Protein AF-A0AA87ZI74-F1 (afdb_monomer_lite)

Organism: Ficus carica (NCBI:txid3494)

Foldseek 3Di:
DPPVVVVVVVVVVVVVVLVVVLVVLLVQLLVQVVVLVCCVPVVDLDRDLSNLVSLLCNLPRHDQVSVVVVVDDNVSSVVSNVSSVVVVVPPPPDPDPDDDDDDDDDDDDDDDDDDDDD

Sequence (118 aa):
MEKSDINNLTSRLETSGGLVECWTALLELKSCSDEIVLFFLNGQTDIGGDCCRAIVFITRSCWPAMLTSLGFTAEEGDVLRGYCDAIETHTPPPPLSPSPTPFAAVADDLAKLPSLLD

InterPro domains:
  IPR008502 Prolamin-like domain [PF05617] (21-85)
  IPR044711 Egg cell-secreted protein 1.1-1.5 [PTHR35293] (7-101)

Structure (mmCIF, N/CA/C/O backbone):
data_AF-A0AA87ZI74-F1
#
_entry.id   AF-A0AA87ZI74-F1
#
loop_
_atom_site.group_PDB
_atom_site.id
_atom_site.type_symbol
_atom_site.label_atom_id
_atom_site.label_alt_id
_atom_site.label_comp_id
_atom_site.label_asym_id
_atom_site.label_entity_id
_atom_site.label_seq_id
_atom_site.pdbx_PDB_ins_code
_atom_site.Cartn_x
_atom_site.Cartn_y
_atom_site.Cartn_z
_atom_site.occupancy
_atom_site.B_iso_or_equiv
_atom_site.auth_seq_id
_atom_site.auth_comp_id
_atom_site.auth_asym_id
_atom_site.auth_atom_id
_atom_site.pdbx_PDB_model_num
ATOM 1 N N . MET A 1 1 ? 40.549 -10.377 -13.142 1.00 51.72 1 MET A N 1
ATOM 2 C CA . MET A 1 1 ? 39.721 -10.352 -11.918 1.00 51.72 1 MET A CA 1
ATOM 3 C C . MET A 1 1 ? 38.739 -9.220 -12.141 1.00 51.72 1 MET A C 1
ATOM 5 O O . MET A 1 1 ? 39.076 -8.099 -11.826 1.00 51.72 1 MET A O 1
ATOM 9 N N . GLU A 1 2 ? 37.653 -9.460 -12.875 1.00 62.34 2 GLU A N 1
ATOM 10 C CA . GLU A 1 2 ? 36.829 -8.347 -13.404 1.00 62.34 2 GLU A CA 1
ATOM 11 C C . GLU A 1 2 ? 35.364 -8.743 -13.620 1.00 62.34 2 GLU A C 1
ATOM 13 O O . GLU A 1 2 ? 34.464 -7.928 -13.460 1.00 62.34 2 GLU A O 1
ATOM 18 N N . LYS A 1 3 ? 35.088 -10.018 -13.931 1.00 63.50 3 LYS A N 1
ATOM 19 C CA . LYS A 1 3 ? 33.720 -10.482 -14.206 1.00 63.50 3 LYS A CA 1
ATOM 20 C C . LYS A 1 3 ? 32.880 -10.706 -12.938 1.00 63.50 3 LYS A C 1
ATOM 22 O O . LYS A 1 3 ? 31.663 -10.588 -12.991 1.00 63.50 3 LYS A O 1
ATOM 27 N N . SER A 1 4 ? 33.515 -11.019 -11.807 1.00 76.38 4 SER A N 1
ATOM 28 C CA . SER A 1 4 ? 32.848 -11.234 -10.512 1.00 76.38 4 SER A CA 1
ATOM 29 C C . SER A 1 4 ? 32.268 -9.949 -9.925 1.00 76.38 4 SER A C 1
AT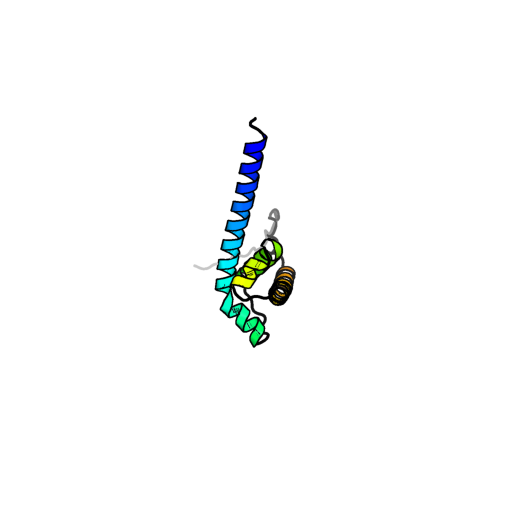OM 31 O O . SER A 1 4 ? 31.160 -9.962 -9.394 1.00 76.38 4 SER A O 1
ATOM 33 N N . ASP A 1 5 ? 32.994 -8.842 -10.050 1.00 80.06 5 ASP A N 1
ATOM 34 C CA . ASP A 1 5 ? 32.645 -7.569 -9.419 1.00 80.06 5 ASP A CA 1
ATOM 35 C C . ASP A 1 5 ? 31.494 -6.870 -10.145 1.00 80.06 5 ASP A C 1
ATOM 37 O O . ASP A 1 5 ? 30.592 -6.331 -9.504 1.00 80.06 5 ASP A O 1
ATOM 41 N N . ILE A 1 6 ? 31.458 -6.973 -11.479 1.00 84.56 6 ILE A N 1
ATOM 42 C CA . ILE A 1 6 ? 30.337 -6.476 -12.288 1.00 84.56 6 ILE A CA 1
ATOM 43 C C . ILE A 1 6 ? 29.049 -7.229 -11.936 1.00 84.56 6 ILE A C 1
ATOM 45 O O . ILE A 1 6 ? 28.029 -6.597 -11.679 1.00 84.56 6 ILE A O 1
ATOM 49 N N . ASN A 1 7 ? 29.102 -8.561 -11.831 1.00 83.00 7 ASN A N 1
ATOM 50 C CA . ASN A 1 7 ? 27.931 -9.361 -11.461 1.00 83.00 7 ASN A CA 1
ATOM 51 C C . ASN A 1 7 ? 27.397 -8.993 -10.063 1.00 83.00 7 ASN A C 1
ATOM 53 O O . ASN A 1 7 ? 26.184 -8.941 -9.857 1.00 83.00 7 ASN A O 1
ATOM 57 N N . ASN A 1 8 ? 28.288 -8.708 -9.104 1.00 84.44 8 ASN A N 1
ATOM 58 C CA . ASN A 1 8 ? 27.894 -8.279 -7.762 1.00 84.44 8 ASN A CA 1
ATOM 59 C C . ASN A 1 8 ? 27.234 -6.892 -7.774 1.00 84.44 8 ASN A C 1
ATOM 61 O O . ASN A 1 8 ? 26.211 -6.689 -7.122 1.00 84.44 8 ASN A O 1
ATOM 65 N N . LEU A 1 9 ? 27.784 -5.953 -8.548 1.00 83.19 9 LEU A N 1
ATOM 66 C CA . LEU A 1 9 ? 27.225 -4.612 -8.677 1.00 83.19 9 LEU A CA 1
ATOM 67 C C . LEU A 1 9 ? 25.838 -4.641 -9.332 1.00 83.19 9 LEU A C 1
ATOM 69 O O . LEU A 1 9 ? 24.918 -4.018 -8.809 1.00 83.19 9 LEU A O 1
ATOM 73 N N . THR A 1 10 ? 25.661 -5.410 -10.410 1.00 80.94 10 THR A N 1
ATOM 74 C CA . THR A 1 10 ? 24.359 -5.596 -11.071 1.00 80.94 10 THR A CA 1
ATOM 75 C C . THR A 1 10 ? 23.329 -6.209 -10.126 1.00 80.94 10 THR A C 1
ATOM 77 O O . THR A 1 10 ? 22.232 -5.677 -10.008 1.00 80.94 10 THR A O 1
ATOM 80 N N . SER A 1 11 ? 23.689 -7.250 -9.371 1.00 77.62 11 SER A N 1
ATOM 81 C CA . SER A 1 11 ? 22.781 -7.863 -8.389 1.00 77.62 11 SER A CA 1
ATOM 82 C C . SER A 1 11 ? 22.345 -6.875 -7.295 1.00 77.62 11 SER A C 1
ATOM 84 O O . SER A 1 11 ? 21.179 -6.853 -6.893 1.00 77.62 11 SER A O 1
ATOM 86 N N . ARG A 1 12 ? 23.253 -6.000 -6.845 1.00 74.56 12 ARG A N 1
ATOM 87 C CA . ARG A 1 12 ? 22.930 -4.935 -5.884 1.00 74.56 12 ARG A CA 1
ATOM 88 C C . ARG A 1 12 ? 22.061 -3.836 -6.493 1.00 74.56 12 ARG A C 1
ATOM 90 O O . ARG A 1 12 ? 21.192 -3.327 -5.795 1.00 74.56 12 ARG A O 1
ATOM 97 N N . LEU A 1 13 ? 22.282 -3.486 -7.760 1.00 74.00 13 LEU A N 1
ATOM 98 C CA . LEU A 1 13 ? 21.461 -2.528 -8.503 1.00 74.00 13 LEU A CA 1
ATOM 99 C C . LEU A 1 13 ? 20.031 -3.049 -8.688 1.00 74.00 13 LEU A C 1
ATOM 101 O O . LEU A 1 13 ? 19.096 -2.322 -8.377 1.00 74.00 13 LEU A O 1
ATOM 105 N N . GLU A 1 14 ? 19.853 -4.309 -9.091 1.00 73.50 14 GLU A N 1
ATOM 106 C CA . GLU A 1 14 ? 18.524 -4.933 -9.208 1.00 73.50 14 GLU A CA 1
ATOM 107 C C . GLU A 1 14 ? 17.816 -5.032 -7.854 1.00 73.50 14 GLU A C 1
ATOM 109 O O . GLU A 1 14 ? 16.634 -4.718 -7.747 1.00 73.50 14 GLU A O 1
ATOM 114 N N . THR A 1 15 ? 18.559 -5.359 -6.791 1.00 73.88 15 THR A N 1
ATOM 115 C CA . THR A 1 15 ? 18.027 -5.315 -5.420 1.00 73.88 15 THR A CA 1
ATOM 116 C C . THR A 1 15 ? 17.624 -3.892 -5.019 1.00 73.88 15 THR A C 1
ATOM 118 O O . THR A 1 15 ? 16.613 -3.702 -4.349 1.00 73.88 15 THR A O 1
ATOM 121 N N . SER A 1 16 ? 18.403 -2.879 -5.416 1.00 72.56 16 SER A N 1
ATOM 122 C CA . SER A 1 16 ? 18.103 -1.477 -5.105 1.00 72.56 16 SER A CA 1
ATOM 123 C C . SER A 1 16 ? 16.925 -0.924 -5.903 1.00 72.56 16 SER A C 1
ATOM 125 O O . SER A 1 16 ? 16.171 -0.135 -5.345 1.00 72.56 16 SER A O 1
ATOM 127 N N . GLY A 1 17 ? 16.741 -1.372 -7.152 1.00 75.69 17 GLY A N 1
ATOM 128 C CA . GLY A 1 17 ? 15.539 -1.116 -7.943 1.00 75.69 17 GLY A CA 1
ATOM 129 C C . GLY A 1 17 ? 14.328 -1.658 -7.201 1.00 75.69 17 GLY A C 1
ATOM 130 O O . GLY A 1 17 ? 13.539 -0.868 -6.689 1.00 75.69 17 GLY A O 1
ATOM 131 N N . GLY A 1 18 ? 14.304 -2.978 -6.962 1.00 86.62 18 GLY A N 1
ATOM 132 C CA . GLY A 1 18 ? 13.201 -3.649 -6.259 1.00 86.62 18 GLY A CA 1
ATOM 133 C C . GLY A 1 18 ? 12.852 -3.009 -4.914 1.00 86.62 18 GLY A C 1
ATOM 134 O O . GLY A 1 18 ? 11.684 -2.903 -4.543 1.00 86.62 18 GLY A O 1
ATOM 135 N N . LEU A 1 19 ? 13.860 -2.516 -4.190 1.00 89.38 19 LEU A N 1
ATOM 136 C CA . LEU A 1 19 ? 13.659 -1.779 -2.949 1.00 89.38 19 LEU A CA 1
ATOM 137 C C . LEU A 1 19 ? 12.919 -0.447 -3.170 1.00 89.38 19 LEU A C 1
ATOM 139 O O . LEU A 1 19 ? 12.003 -0.144 -2.411 1.00 89.38 19 LEU A O 1
ATOM 143 N N . VAL A 1 20 ? 13.287 0.346 -4.182 1.00 91.12 20 VAL A N 1
ATOM 144 C CA . VAL A 1 20 ? 12.615 1.616 -4.520 1.00 91.12 20 VAL A CA 1
ATOM 145 C C . VAL A 1 20 ? 11.174 1.383 -4.961 1.00 91.12 20 VAL A C 1
ATOM 147 O O . VAL A 1 20 ? 10.286 2.121 -4.524 1.00 91.12 20 VAL A O 1
ATOM 150 N N . GLU A 1 21 ? 10.911 0.353 -5.767 1.00 91.56 21 GLU A N 1
ATOM 151 C CA . GLU A 1 21 ? 9.535 0.018 -6.145 1.00 91.56 21 GLU A CA 1
ATOM 152 C C . GLU A 1 21 ? 8.712 -0.409 -4.924 1.00 91.56 21 GLU A C 1
ATOM 154 O O . GLU A 1 21 ? 7.586 0.053 -4.748 1.00 91.56 21 GLU A O 1
ATOM 159 N N . CYS A 1 22 ? 9.290 -1.198 -4.016 1.00 93.62 22 CYS A N 1
ATOM 160 C CA . CYS A 1 22 ? 8.616 -1.580 -2.779 1.00 93.62 22 CYS A CA 1
ATOM 161 C C . CYS A 1 22 ? 8.373 -0.414 -1.819 1.00 93.62 22 CYS A C 1
ATOM 163 O O . CYS A 1 22 ? 7.328 -0.362 -1.171 1.00 93.62 22 CYS A O 1
ATOM 165 N N . TRP A 1 23 ? 9.288 0.554 -1.741 1.00 93.31 23 TRP A N 1
ATOM 166 C CA . TRP A 1 23 ? 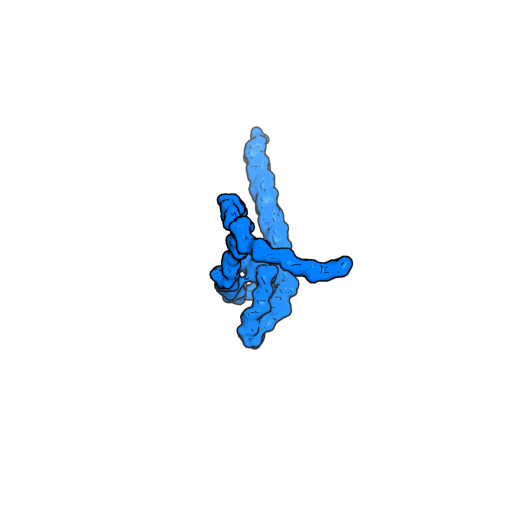9.058 1.786 -0.982 1.00 93.31 23 TRP A CA 1
ATOM 167 C C . TRP A 1 23 ? 7.967 2.649 -1.600 1.00 93.31 23 TRP A C 1
ATOM 169 O O . TRP A 1 23 ? 7.126 3.170 -0.870 1.00 93.31 23 TRP A O 1
ATOM 179 N N . THR A 1 24 ? 7.956 2.778 -2.925 1.00 93.62 24 THR A N 1
ATOM 180 C CA . THR A 1 24 ? 6.911 3.511 -3.648 1.00 93.62 24 THR A CA 1
ATOM 181 C C . THR A 1 24 ? 5.547 2.881 -3.388 1.00 93.62 24 THR A C 1
ATOM 183 O O . THR A 1 24 ? 4.641 3.568 -2.925 1.00 93.62 24 THR A O 1
ATOM 186 N N . ALA A 1 25 ? 5.434 1.562 -3.550 1.00 92.44 25 ALA A N 1
ATOM 187 C CA . ALA A 1 25 ? 4.200 0.834 -3.280 1.00 92.44 25 ALA A CA 1
ATOM 188 C C . ALA A 1 25 ? 3.752 0.940 -1.813 1.00 92.44 25 ALA A C 1
ATOM 190 O O . ALA A 1 25 ? 2.560 1.026 -1.534 1.00 92.44 25 ALA A O 1
ATOM 191 N N . LEU A 1 26 ? 4.688 0.982 -0.856 1.00 93.19 26 LEU A N 1
ATOM 192 C CA . LEU A 1 26 ? 4.365 1.203 0.557 1.00 93.19 26 LEU A CA 1
ATOM 193 C C . LEU A 1 26 ? 3.793 2.606 0.807 1.00 93.19 26 LEU A C 1
ATOM 195 O O . LEU A 1 26 ? 2.866 2.762 1.601 1.00 93.19 26 LEU A O 1
ATOM 199 N N . LEU A 1 27 ? 4.329 3.631 0.141 1.00 94.19 27 LEU A N 1
ATOM 200 C CA . LEU A 1 27 ? 3.806 4.997 0.229 1.00 94.19 27 LEU A CA 1
ATOM 201 C C . LEU A 1 27 ? 2.434 5.127 -0.440 1.00 94.19 27 LEU A C 1
ATOM 203 O O . LEU A 1 27 ? 1.561 5.798 0.109 1.00 94.19 27 LEU A O 1
ATOM 207 N N . GLU A 1 28 ? 2.225 4.458 -1.572 1.00 94.19 28 GLU A N 1
ATOM 208 C CA . GLU A 1 28 ? 0.910 4.358 -2.210 1.00 94.19 28 GLU A CA 1
ATOM 209 C C . GLU A 1 28 ? -0.089 3.661 -1.283 1.00 94.19 28 GLU A C 1
ATOM 211 O O . GLU A 1 28 ? -1.153 4.210 -1.007 1.00 94.19 28 GLU A O 1
ATOM 216 N N . LEU A 1 29 ? 0.285 2.523 -0.688 1.00 94.31 29 LEU A N 1
ATOM 217 C CA . LEU A 1 29 ? -0.562 1.813 0.270 1.00 94.31 29 LEU A CA 1
ATOM 218 C C . LEU A 1 29 ? -0.908 2.677 1.490 1.00 94.31 29 LEU A C 1
ATOM 220 O O . LEU A 1 29 ? -2.035 2.641 1.977 1.00 94.31 29 LEU A O 1
ATOM 224 N N . LYS A 1 30 ? 0.035 3.491 1.978 1.00 94.38 30 LYS A N 1
ATOM 225 C CA . LYS A 1 30 ? -0.219 4.436 3.074 1.00 94.38 30 LYS A CA 1
ATOM 226 C C . LYS A 1 30 ? -1.327 5.434 2.716 1.00 94.38 30 LYS A C 1
ATOM 228 O O . LYS A 1 30 ? -2.087 5.813 3.600 1.00 94.38 30 LYS A O 1
ATOM 233 N N . SER A 1 31 ? -1.422 5.860 1.455 1.00 94.81 31 SER A N 1
ATOM 234 C CA . SER A 1 31 ? -2.480 6.774 1.001 1.00 94.81 31 SER A CA 1
ATOM 235 C C . SER A 1 31 ? -3.875 6.132 1.023 1.00 94.81 31 SER A C 1
ATOM 237 O O . SER A 1 31 ? -4.867 6.832 1.193 1.00 94.81 31 SER A O 1
ATOM 239 N N . CYS A 1 32 ? -3.934 4.800 0.967 1.00 94.56 32 CYS A N 1
ATOM 240 C CA . CYS A 1 32 ? -5.154 3.994 1.025 1.00 94.56 32 CYS A CA 1
ATOM 241 C C . CYS A 1 32 ? -5.657 3.730 2.450 1.00 94.56 32 CYS A C 1
ATOM 243 O O . CYS A 1 32 ? -6.575 2.933 2.636 1.00 94.56 32 CYS A O 1
ATOM 245 N N . SER A 1 33 ? -5.050 4.346 3.473 1.00 92.00 33 SER A N 1
ATOM 246 C CA . SER A 1 33 ? -5.343 4.032 4.875 1.00 92.00 33 SER A CA 1
ATOM 247 C C . SER A 1 33 ? -6.817 4.195 5.228 1.00 92.00 33 SER A C 1
ATOM 249 O O . SER A 1 33 ? -7.347 3.370 5.964 1.00 92.00 33 SER A O 1
ATOM 251 N N . ASP A 1 34 ? -7.484 5.217 4.693 1.00 91.75 34 ASP A N 1
ATOM 252 C CA . ASP A 1 34 ? -8.892 5.475 4.996 1.00 91.75 34 ASP A CA 1
ATOM 253 C C . ASP A 1 34 ? -9.780 4.356 4.434 1.00 91.75 34 ASP A C 1
ATOM 255 O O . ASP A 1 34 ? -10.549 3.753 5.179 1.00 91.75 34 ASP A O 1
ATOM 259 N N . GLU A 1 35 ? -9.610 4.000 3.157 1.00 93.19 35 GLU A N 1
ATOM 260 C CA . GLU A 1 35 ? -10.344 2.900 2.514 1.00 93.19 35 GLU A CA 1
ATOM 261 C C . GLU A 1 35 ? -10.121 1.570 3.242 1.00 93.19 35 GLU A C 1
ATOM 263 O O . GLU A 1 35 ? -11.071 0.843 3.531 1.00 93.19 35 GLU A O 1
ATOM 268 N N . ILE A 1 36 ? -8.871 1.278 3.607 1.00 93.38 36 ILE A N 1
ATOM 269 C CA . ILE A 1 36 ? -8.505 0.038 4.294 1.00 93.38 36 ILE A CA 1
ATOM 270 C C . ILE A 1 36 ? -9.089 -0.014 5.713 1.00 93.38 36 ILE A C 1
ATOM 272 O O . ILE A 1 36 ? -9.598 -1.051 6.144 1.00 93.38 36 ILE A O 1
ATOM 276 N N . VAL A 1 37 ? -9.062 1.098 6.450 1.00 92.12 37 VAL A N 1
ATOM 277 C CA . VAL A 1 37 ? -9.675 1.177 7.782 1.00 92.12 37 VAL A CA 1
ATOM 278 C C . VAL A 1 37 ? -11.189 0.989 7.687 1.00 92.12 37 VAL A C 1
ATOM 280 O O . VAL A 1 37 ? -11.753 0.216 8.463 1.00 92.12 37 VAL A O 1
ATOM 283 N N . LEU A 1 38 ? -11.860 1.636 6.727 1.00 91.75 38 LEU A N 1
ATOM 284 C CA . LEU A 1 38 ? -13.297 1.443 6.511 1.00 91.75 38 LEU A CA 1
ATOM 285 C C . LEU A 1 38 ? -13.638 0.003 6.103 1.00 91.75 38 LEU A C 1
ATOM 287 O O . LEU A 1 38 ? -14.643 -0.532 6.585 1.00 91.75 38 LEU A O 1
ATOM 291 N N . PHE A 1 39 ? -12.798 -0.633 5.283 1.00 92.81 39 PHE A N 1
ATOM 292 C CA . PHE A 1 39 ? -12.938 -2.036 4.900 1.00 92.81 39 PHE A CA 1
ATOM 293 C C . PHE A 1 39 ? -12.978 -2.952 6.126 1.00 92.81 39 PHE A C 1
ATOM 295 O O . PHE A 1 39 ? -13.910 -3.745 6.265 1.00 92.81 39 PHE A O 1
ATOM 302 N N . PHE A 1 40 ? -12.040 -2.799 7.064 1.00 91.25 40 PHE A N 1
ATOM 303 C CA . PHE A 1 40 ? -12.004 -3.638 8.265 1.00 91.25 40 PHE A CA 1
ATOM 304 C C . PHE A 1 40 ? -13.058 -3.267 9.319 1.00 91.25 40 PHE A C 1
ATOM 306 O O . PHE A 1 40 ? -13.609 -4.161 9.958 1.00 91.25 40 PHE A O 1
ATOM 313 N N . LEU A 1 41 ? -13.363 -1.978 9.517 1.00 90.25 41 LEU A 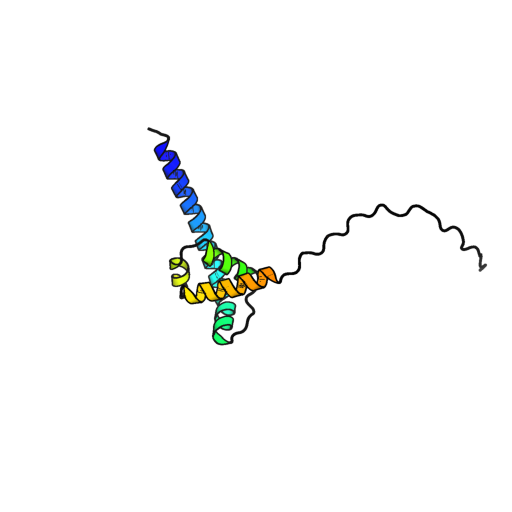N 1
ATOM 314 C CA . LEU A 1 41 ? -14.304 -1.540 10.559 1.00 90.25 41 LEU A CA 1
ATOM 315 C C . LEU A 1 41 ? -15.767 -1.795 10.196 1.00 90.25 41 LEU A C 1
ATOM 317 O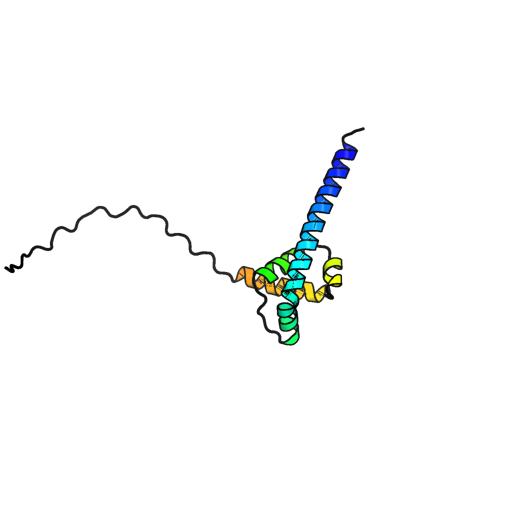 O . LEU A 1 41 ? -16.555 -2.190 11.054 1.00 90.25 41 LEU A O 1
ATOM 321 N N . ASN A 1 42 ? -16.136 -1.542 8.942 1.00 83.75 42 ASN A N 1
ATOM 322 C CA . ASN A 1 42 ? -17.531 -1.568 8.506 1.00 83.75 42 ASN A CA 1
ATOM 323 C C . ASN A 1 42 ? -17.851 -2.779 7.622 1.00 83.75 42 ASN A C 1
ATOM 325 O O . ASN A 1 42 ? -19.014 -2.983 7.276 1.00 83.75 42 ASN A O 1
ATOM 329 N N . GLY A 1 43 ? -16.836 -3.551 7.210 1.00 79.38 43 GLY A N 1
ATOM 330 C CA . GLY A 1 43 ? -16.978 -4.547 6.146 1.00 79.38 43 GLY A CA 1
ATOM 331 C C . GLY A 1 43 ? -17.316 -3.910 4.796 1.00 79.38 43 GLY A C 1
ATOM 332 O O . GLY A 1 43 ? -17.847 -4.584 3.916 1.00 79.38 43 GLY A O 1
ATOM 333 N N . GLN A 1 44 ? -17.085 -2.599 4.651 1.00 68.12 44 GLN A N 1
ATOM 334 C CA . GLN A 1 44 ? -17.438 -1.861 3.449 1.00 68.12 44 GLN A CA 1
ATOM 335 C C . GLN A 1 44 ? -16.383 -2.136 2.380 1.00 68.12 44 GLN A C 1
ATOM 337 O O . GLN A 1 44 ? -15.225 -1.750 2.492 1.00 68.12 44 GLN A O 1
ATOM 342 N N . THR A 1 45 ? -16.797 -2.864 1.355 1.00 67.81 45 THR A N 1
ATOM 343 C CA . THR A 1 45 ? -15.950 -3.361 0.276 1.00 67.81 45 THR A CA 1
ATOM 344 C C . THR A 1 45 ? -15.790 -2.310 -0.812 1.00 67.81 45 THR A C 1
ATOM 346 O O . THR A 1 45 ? -16.298 -2.491 -1.911 1.00 67.81 45 THR A O 1
ATOM 349 N N . ASP A 1 46 ? -15.157 -1.180 -0.530 1.00 82.12 46 ASP A N 1
ATOM 350 C CA . ASP A 1 46 ? -14.840 -0.241 -1.610 1.00 82.12 46 ASP A CA 1
ATOM 351 C C . ASP A 1 46 ? -13.411 0.261 -1.448 1.00 82.12 46 ASP A C 1
ATOM 353 O O . ASP A 1 46 ? -13.152 1.372 -0.997 1.00 82.12 46 ASP A O 1
ATOM 357 N N . ILE A 1 47 ? -12.478 -0.641 -1.760 1.00 92.75 47 ILE A N 1
ATOM 358 C CA . ILE A 1 47 ? -11.088 -0.282 -2.022 1.00 92.75 47 ILE A CA 1
ATOM 359 C C . ILE A 1 47 ? -10.988 0.018 -3.515 1.00 92.75 47 ILE A C 1
ATOM 361 O O . ILE A 1 47 ? -11.279 -0.841 -4.353 1.00 92.75 47 ILE A O 1
ATOM 365 N N . GLY A 1 48 ? -10.593 1.241 -3.842 1.00 91.38 48 GLY A N 1
ATOM 366 C CA . GLY A 1 48 ? -10.458 1.735 -5.199 1.00 91.38 48 GLY A CA 1
ATOM 367 C C . GLY A 1 48 ? -9.390 0.984 -5.993 1.00 91.38 48 GLY A C 1
ATOM 368 O O . GLY A 1 48 ? -8.460 0.386 -5.450 1.00 91.38 48 GLY A O 1
ATOM 369 N N . GLY A 1 49 ? -9.496 1.041 -7.323 1.00 92.12 49 GLY A N 1
ATOM 370 C CA . GLY A 1 49 ? -8.605 0.298 -8.220 1.00 92.12 49 GLY A CA 1
ATOM 371 C C . GLY A 1 49 ? -7.119 0.657 -8.080 1.00 92.12 49 GLY A C 1
ATOM 372 O O . GLY A 1 49 ? -6.274 -0.225 -8.202 1.00 92.12 49 GLY A O 1
ATOM 373 N N . ASP A 1 50 ? -6.788 1.923 -7.803 1.00 92.31 50 ASP A N 1
ATOM 374 C CA . ASP A 1 50 ? -5.406 2.344 -7.523 1.00 92.31 50 ASP A CA 1
ATOM 375 C C . ASP A 1 50 ? -4.877 1.706 -6.234 1.00 92.31 50 ASP A C 1
ATOM 377 O O . ASP A 1 50 ? -3.800 1.107 -6.229 1.00 92.31 50 ASP A O 1
ATOM 381 N N . CYS A 1 51 ? -5.678 1.738 -5.170 1.00 94.25 51 CYS A N 1
ATOM 382 C CA . CYS A 1 51 ? -5.337 1.107 -3.903 1.00 94.25 51 CYS A CA 1
ATOM 383 C C . CYS A 1 51 ? -5.196 -0.406 -4.030 1.00 94.25 51 CYS A C 1
ATOM 385 O O . CYS A 1 51 ? -4.244 -0.985 -3.506 1.00 94.25 51 CYS A O 1
ATOM 387 N N . CYS A 1 52 ? -6.068 -1.048 -4.804 1.00 95.31 52 CYS A N 1
ATOM 388 C CA . CYS A 1 52 ? -5.945 -2.469 -5.073 1.00 95.31 52 CYS A CA 1
ATOM 389 C C . CYS A 1 52 ? -4.684 -2.833 -5.856 1.00 95.31 52 CYS A C 1
ATOM 391 O O . CYS A 1 52 ? -4.032 -3.818 -5.511 1.00 95.31 52 CYS A O 1
ATOM 393 N N . ARG A 1 53 ? -4.264 -2.022 -6.834 1.00 94.31 53 ARG A N 1
ATOM 394 C CA . ARG A 1 53 ? -2.978 -2.234 -7.517 1.00 94.31 53 ARG A CA 1
ATOM 395 C C . ARG A 1 53 ? -1.799 -2.161 -6.549 1.00 94.31 53 ARG A C 1
ATOM 397 O O . ARG A 1 53 ? -0.937 -3.040 -6.586 1.00 94.31 53 ARG A O 1
ATOM 404 N N . ALA A 1 54 ? -1.783 -1.167 -5.661 1.00 94.38 54 ALA A N 1
ATOM 405 C CA . ALA A 1 54 ? -0.736 -1.030 -4.651 1.00 94.38 54 ALA A CA 1
ATOM 406 C C . ALA A 1 54 ? -0.714 -2.232 -3.689 1.00 94.38 54 ALA A C 1
ATOM 408 O O . ALA A 1 54 ? 0.349 -2.806 -3.446 1.00 94.38 54 ALA A O 1
ATOM 409 N N . ILE A 1 55 ? -1.886 -2.667 -3.204 1.00 95.00 55 ILE A N 1
ATOM 410 C CA . ILE A 1 55 ? -2.053 -3.849 -2.340 1.00 95.00 55 ILE A CA 1
ATOM 411 C C . ILE A 1 55 ? -1.533 -5.113 -3.028 1.00 95.00 55 ILE A C 1
ATOM 413 O O . ILE A 1 55 ? -0.744 -5.857 -2.443 1.00 95.00 55 ILE A O 1
ATOM 417 N N . VAL A 1 56 ? -1.945 -5.375 -4.268 1.00 95.00 56 VAL A N 1
ATOM 418 C CA . VAL A 1 56 ? -1.517 -6.567 -5.013 1.00 95.00 56 VAL A CA 1
ATOM 419 C C . VAL A 1 56 ? -0.007 -6.541 -5.238 1.00 95.00 56 VAL A C 1
ATOM 421 O O . VAL A 1 56 ? 0.663 -7.553 -5.025 1.00 95.00 56 VAL A O 1
ATOM 424 N N . PHE A 1 57 ? 0.556 -5.387 -5.607 1.00 94.12 57 PHE A N 1
ATOM 425 C CA . PHE A 1 57 ? 1.991 -5.260 -5.834 1.00 94.12 57 PHE A CA 1
ATOM 426 C C . PHE A 1 57 ? 2.794 -5.504 -4.554 1.00 94.12 57 PHE A C 1
ATOM 428 O O . PHE A 1 57 ? 3.687 -6.352 -4.533 1.00 94.12 57 PHE A O 1
ATOM 435 N N . ILE A 1 58 ? 2.464 -4.811 -3.464 1.00 93.25 58 ILE A N 1
ATOM 436 C CA . ILE A 1 58 ? 3.245 -4.898 -2.228 1.00 93.25 58 ILE A CA 1
ATOM 437 C C . ILE A 1 58 ? 3.134 -6.274 -1.561 1.00 93.25 58 ILE A C 1
ATOM 439 O O . ILE A 1 58 ? 4.112 -6.772 -1.012 1.00 93.25 58 ILE A O 1
ATOM 443 N N . THR A 1 59 ? 1.978 -6.935 -1.652 1.00 93.19 59 THR A N 1
ATOM 444 C CA . THR A 1 59 ? 1.765 -8.265 -1.052 1.00 93.19 59 THR A CA 1
ATOM 445 C C . THR A 1 59 ? 2.366 -9.413 -1.868 1.00 93.19 59 THR A C 1
ATOM 447 O O . THR A 1 59 ? 2.504 -10.517 -1.339 1.00 93.19 59 THR A O 1
ATOM 450 N N . ARG A 1 60 ? 2.711 -9.196 -3.145 1.00 92.62 60 ARG A N 1
ATOM 451 C CA . ARG A 1 60 ? 3.313 -10.220 -4.021 1.00 92.62 60 ARG A CA 1
ATOM 452 C C . ARG A 1 60 ? 4.806 -10.015 -4.256 1.00 92.62 60 ARG A C 1
ATOM 454 O O . ARG A 1 60 ? 5.538 -10.994 -4.371 1.00 92.62 60 ARG A O 1
ATOM 461 N N . SER A 1 61 ? 5.241 -8.763 -4.344 1.00 91.56 61 SER A N 1
ATOM 462 C CA . SER A 1 61 ? 6.583 -8.406 -4.815 1.00 91.56 61 SER A CA 1
ATOM 463 C C . SER A 1 61 ? 7.505 -7.910 -3.704 1.00 91.56 61 SER A C 1
ATOM 465 O O . SER A 1 61 ? 8.716 -7.852 -3.905 1.00 91.56 61 SER A O 1
ATOM 467 N N . CYS A 1 62 ? 6.959 -7.561 -2.535 1.00 92.12 62 CYS A N 1
ATOM 468 C CA . CYS A 1 62 ? 7.719 -6.942 -1.454 1.00 92.12 62 CYS A CA 1
ATOM 469 C C . CYS A 1 62 ? 7.815 -7.825 -0.215 1.00 92.12 62 CYS A C 1
ATOM 471 O O . CYS A 1 62 ? 7.112 -8.821 -0.050 1.00 92.12 62 CYS A O 1
ATOM 473 N N . TRP A 1 63 ? 8.742 -7.472 0.674 1.00 87.88 63 TRP A N 1
ATOM 474 C CA . TRP A 1 63 ? 8.953 -8.232 1.898 1.00 87.88 63 TRP A CA 1
ATOM 475 C C . TRP A 1 63 ? 7.818 -7.986 2.897 1.00 87.88 63 TRP A C 1
ATOM 477 O O . TRP A 1 63 ? 7.501 -6.822 3.159 1.00 87.88 63 TRP A O 1
ATOM 487 N N . PRO A 1 64 ? 7.282 -9.036 3.552 1.00 83.38 64 PRO A N 1
ATOM 488 C CA . PRO A 1 64 ? 6.209 -8.895 4.542 1.00 83.38 64 PRO A CA 1
ATOM 489 C C . PRO A 1 64 ? 6.519 -7.881 5.651 1.00 83.38 64 PRO A C 1
ATOM 491 O O . PRO A 1 64 ? 5.636 -7.166 6.115 1.00 83.38 64 PRO A O 1
ATOM 494 N N . ALA A 1 65 ? 7.794 -7.749 6.032 1.00 86.31 65 ALA A N 1
ATOM 495 C CA . ALA A 1 65 ? 8.240 -6.776 7.024 1.00 86.31 65 ALA A CA 1
ATOM 496 C C . ALA A 1 65 ? 7.898 -5.316 6.655 1.00 86.31 65 ALA A C 1
ATOM 498 O O . ALA A 1 65 ? 7.680 -4.503 7.551 1.00 86.31 65 ALA A O 1
ATOM 499 N N . MET A 1 66 ? 7.797 -4.963 5.367 1.00 86.81 66 MET A N 1
ATOM 500 C CA . MET A 1 66 ? 7.422 -3.600 4.969 1.00 86.81 66 MET A CA 1
ATOM 501 C C . MET A 1 66 ? 5.977 -3.271 5.346 1.00 86.81 66 MET A C 1
ATOM 503 O O . MET A 1 66 ? 5.723 -2.183 5.854 1.00 86.81 66 MET A O 1
ATOM 507 N N . LEU A 1 67 ? 5.050 -4.218 5.200 1.00 88.12 67 LEU A N 1
ATOM 508 C CA . LEU A 1 67 ? 3.647 -4.041 5.588 1.00 88.12 67 LEU A CA 1
ATOM 509 C C . LEU A 1 67 ? 3.497 -3.811 7.097 1.00 88.12 67 LEU A C 1
ATOM 511 O O . LEU A 1 67 ? 2.767 -2.914 7.519 1.00 88.12 67 LEU A O 1
ATOM 515 N N . THR A 1 68 ? 4.282 -4.531 7.906 1.00 88.81 68 THR A N 1
ATOM 516 C CA . THR A 1 68 ? 4.263 -4.378 9.372 1.00 88.81 68 THR A CA 1
ATOM 517 C C . THR A 1 68 ? 4.645 -2.974 9.842 1.00 88.81 68 THR A C 1
ATOM 519 O O . THR A 1 68 ? 4.183 -2.532 10.890 1.00 88.81 68 THR A O 1
ATOM 522 N N . SER A 1 69 ? 5.418 -2.224 9.046 1.00 86.44 69 SER A N 1
ATOM 523 C CA . SER A 1 69 ? 5.775 -0.833 9.364 1.00 86.44 69 SER A CA 1
ATOM 524 C C . SER A 1 69 ? 4.587 0.136 9.305 1.00 86.44 69 SER A C 1
ATOM 526 O O . SER A 1 69 ? 4.619 1.182 9.953 1.00 86.44 69 SER A O 1
ATOM 528 N N . LEU A 1 70 ? 3.530 -0.220 8.568 1.00 88.69 70 LEU A N 1
ATOM 529 C CA . LEU A 1 70 ? 2.257 0.504 8.528 1.00 88.69 70 LEU A CA 1
ATOM 530 C C . LEU A 1 70 ? 1.231 -0.055 9.524 1.00 88.69 70 LEU A C 1
ATOM 532 O O . LEU A 1 70 ? 0.113 0.447 9.586 1.00 88.69 70 LEU A O 1
ATOM 536 N N . GLY A 1 71 ? 1.609 -1.064 10.313 1.00 90.44 71 G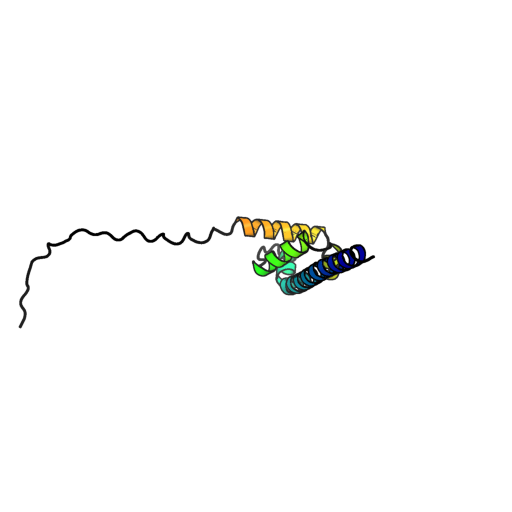LY A N 1
ATOM 537 C CA . GLY A 1 71 ? 0.735 -1.707 11.290 1.00 90.44 71 GLY A CA 1
ATOM 538 C C . GLY A 1 71 ? -0.085 -2.873 10.740 1.00 90.44 71 GLY A C 1
ATOM 539 O O . GLY A 1 71 ? -0.914 -3.390 11.477 1.00 90.44 71 GLY A O 1
ATOM 540 N N . PHE A 1 72 ? 0.154 -3.309 9.498 1.00 91.00 72 PHE A N 1
ATOM 541 C CA . PHE A 1 72 ? -0.495 -4.499 8.946 1.00 91.00 72 PHE A CA 1
ATOM 542 C C . PHE A 1 72 ? 0.134 -5.786 9.469 1.00 91.00 72 PHE A C 1
ATOM 544 O O . PHE A 1 72 ? 1.358 -5.948 9.486 1.00 91.00 72 PHE A O 1
ATOM 551 N N . THR A 1 73 ? -0.715 -6.741 9.813 1.00 92.31 73 THR A N 1
ATOM 552 C CA . THR A 1 73 ? -0.346 -8.149 9.962 1.00 92.31 73 THR A CA 1
ATOM 553 C C . THR A 1 73 ? -0.241 -8.835 8.596 1.00 92.31 73 THR A C 1
ATOM 555 O O . THR A 1 73 ? -0.704 -8.317 7.574 1.00 92.31 73 THR A O 1
ATOM 558 N N . ALA A 1 74 ? 0.386 -10.014 8.560 1.00 89.00 74 ALA A N 1
ATOM 559 C CA . ALA A 1 74 ? 0.452 -10.812 7.337 1.00 89.00 74 ALA A CA 1
ATOM 560 C C . ALA A 1 74 ? -0.955 -11.248 6.895 1.00 89.00 74 ALA A C 1
ATOM 562 O O . ALA A 1 74 ? -1.291 -11.165 5.716 1.00 89.00 74 ALA A O 1
ATOM 563 N N . GLU A 1 75 ? -1.792 -11.628 7.860 1.00 92.19 75 GLU A N 1
ATOM 564 C CA . GLU A 1 75 ? -3.166 -12.060 7.641 1.00 92.19 75 GLU A CA 1
ATOM 565 C C . GLU A 1 75 ? -4.034 -10.936 7.055 1.00 92.19 75 GLU A C 1
ATOM 567 O O . GLU A 1 75 ? -4.770 -11.166 6.097 1.00 92.19 75 GLU A O 1
ATOM 572 N N . GLU A 1 76 ? -3.926 -9.706 7.567 1.00 92.25 76 GLU A N 1
ATOM 573 C CA . GLU A 1 76 ? -4.642 -8.549 7.006 1.00 92.25 76 GLU A CA 1
ATOM 574 C C . GLU A 1 76 ? -4.199 -8.247 5.570 1.00 92.25 76 GLU A C 1
ATOM 576 O O . GLU A 1 76 ? -5.041 -7.975 4.711 1.00 92.25 76 GLU A O 1
ATOM 581 N N . GLY A 1 77 ? -2.897 -8.346 5.281 1.00 92.56 77 GLY A N 1
ATOM 582 C CA . GLY A 1 77 ? -2.374 -8.204 3.920 1.00 92.56 77 GLY A CA 1
ATOM 583 C C . GLY A 1 77 ? -2.934 -9.257 2.959 1.00 92.56 77 GLY A C 1
ATOM 584 O O . GLY A 1 77 ? -3.322 -8.928 1.836 1.00 92.56 77 GLY A O 1
ATOM 585 N N . ASP A 1 78 ? -3.037 -10.511 3.404 1.00 93.44 78 ASP A N 1
ATOM 586 C CA . ASP A 1 78 ? -3.604 -11.604 2.612 1.00 93.44 78 ASP A CA 1
ATOM 587 C C . ASP A 1 78 ? -5.104 -11.406 2.332 1.00 93.44 78 ASP A C 1
ATOM 589 O O . ASP A 1 78 ? -5.556 -11.668 1.214 1.00 93.44 78 ASP A O 1
ATOM 593 N N . VAL A 1 79 ? -5.866 -10.902 3.311 1.00 93.94 79 VAL A N 1
ATOM 594 C CA . VAL A 1 79 ? -7.291 -10.562 3.149 1.00 93.94 79 VAL A CA 1
ATOM 595 C C . VAL A 1 79 ? -7.473 -9.444 2.121 1.00 93.94 79 VAL A C 1
ATOM 597 O O . VAL A 1 79 ? -8.284 -9.585 1.203 1.00 93.94 79 VAL A O 1
ATOM 600 N N . LEU A 1 80 ? -6.698 -8.361 2.234 1.00 94.31 80 LEU A N 1
ATOM 601 C CA . LEU A 1 80 ? -6.745 -7.237 1.294 1.00 94.31 80 LEU A CA 1
ATOM 602 C C . LEU A 1 80 ? -6.387 -7.675 -0.131 1.00 94.31 80 LEU A C 1
ATOM 604 O O . LEU A 1 80 ? -7.073 -7.308 -1.085 1.00 94.31 80 LEU A O 1
ATOM 608 N N . ARG A 1 81 ? -5.348 -8.505 -0.289 1.00 94.25 81 ARG A N 1
ATOM 609 C CA . ARG A 1 81 ? -4.981 -9.069 -1.594 1.00 94.25 81 ARG A CA 1
ATOM 610 C C . ARG A 1 81 ? -6.107 -9.920 -2.169 1.00 94.25 81 ARG A C 1
ATOM 612 O O . ARG A 1 81 ? -6.453 -9.743 -3.330 1.00 94.25 81 ARG A O 1
ATOM 619 N N . GLY A 1 82 ? -6.686 -10.819 -1.371 1.00 93.88 82 GLY A N 1
ATOM 620 C CA . GLY A 1 82 ? -7.781 -11.679 -1.825 1.00 93.88 82 GLY A CA 1
ATOM 621 C C . GLY A 1 82 ? -8.991 -10.879 -2.309 1.00 93.88 82 GLY A C 1
ATOM 622 O O . GLY A 1 82 ? -9.594 -11.219 -3.325 1.00 93.88 82 GLY A O 1
ATOM 623 N N . TYR A 1 83 ? -9.303 -9.780 -1.621 1.00 93.25 83 TYR A N 1
ATOM 624 C CA . TYR A 1 83 ? -10.332 -8.839 -2.043 1.00 93.25 83 TYR A CA 1
ATOM 625 C C . TYR A 1 83 ? -10.007 -8.187 -3.397 1.00 93.25 83 TYR A C 1
ATOM 627 O O . TYR A 1 83 ? -10.815 -8.225 -4.326 1.00 93.25 83 TYR A O 1
ATOM 635 N N . CYS A 1 84 ? -8.806 -7.629 -3.533 1.00 94.25 84 CYS A N 1
ATOM 636 C CA . CYS A 1 84 ? -8.394 -6.915 -4.737 1.00 94.25 84 CYS A CA 1
ATOM 637 C C . CYS A 1 84 ? -8.231 -7.821 -5.963 1.00 94.25 84 CYS A C 1
ATOM 639 O O . CYS A 1 84 ? -8.647 -7.445 -7.058 1.00 94.25 84 CYS A O 1
ATOM 641 N N . ASP A 1 85 ? -7.723 -9.039 -5.775 1.00 93.88 85 ASP A N 1
ATOM 642 C CA . ASP A 1 85 ? -7.639 -10.050 -6.831 1.00 93.88 85 ASP A CA 1
ATOM 643 C C . ASP A 1 85 ? -9.037 -10.384 -7.387 1.00 93.88 85 ASP A C 1
ATOM 645 O O . ASP A 1 85 ? -9.206 -10.560 -8.595 1.00 93.88 85 ASP A O 1
ATOM 649 N N . ALA A 1 86 ? -10.066 -10.424 -6.532 1.00 90.00 86 ALA A N 1
ATOM 650 C CA . ALA A 1 86 ? -11.437 -10.663 -6.975 1.00 90.00 86 ALA A CA 1
ATOM 651 C C . ALA A 1 86 ? -11.966 -9.511 -7.851 1.00 90.00 86 ALA A C 1
ATOM 653 O O . ALA A 1 86 ? -12.582 -9.771 -8.886 1.00 90.00 86 ALA A O 1
ATOM 654 N N . ILE A 1 87 ? -11.680 -8.249 -7.508 1.00 84.06 87 ILE A N 1
ATOM 655 C CA . ILE A 1 87 ? -12.107 -7.085 -8.308 1.00 84.06 87 ILE A CA 1
ATOM 656 C C . ILE A 1 87 ? -11.509 -7.113 -9.718 1.00 84.06 87 ILE A C 1
ATOM 658 O O . ILE A 1 87 ? -12.218 -6.841 -10.692 1.00 84.06 87 ILE A O 1
ATOM 662 N N . GLU A 1 88 ? -10.229 -7.465 -9.855 1.00 76.88 88 GLU A N 1
ATOM 663 C CA . GLU A 1 88 ? -9.577 -7.521 -11.169 1.00 76.88 88 GLU A CA 1
ATOM 664 C C . GLU A 1 88 ? -10.264 -8.527 -12.104 1.00 76.88 88 GLU A C 1
ATOM 666 O O . GLU A 1 88 ? -10.438 -8.251 -13.292 1.00 76.88 88 GLU A O 1
ATOM 671 N N . THR A 1 89 ? -10.748 -9.654 -11.573 1.00 71.75 89 THR A N 1
ATOM 672 C CA . THR A 1 89 ? -11.464 -10.666 -12.373 1.00 71.75 89 THR A CA 1
ATOM 673 C C . THR A 1 89 ? -12.861 -10.237 -12.825 1.00 71.75 89 THR A C 1
ATOM 675 O O . THR A 1 89 ? -13.392 -10.791 -13.789 1.00 71.75 89 THR A O 1
ATOM 678 N N . HIS A 1 90 ? -13.461 -9.248 -12.159 1.00 64.75 90 HIS A N 1
ATOM 679 C CA . HIS A 1 90 ? -14.815 -8.771 -12.441 1.00 64.75 90 HIS A CA 1
ATOM 680 C C . HIS A 1 90 ? -14.859 -7.519 -13.324 1.00 64.75 90 HIS A C 1
ATOM 682 O O . HIS A 1 90 ? -15.949 -7.086 -13.703 1.00 64.75 90 HIS A O 1
ATOM 688 N N . THR A 1 91 ? -13.709 -6.952 -13.699 1.00 59.41 91 THR A N 1
ATOM 689 C CA . THR A 1 91 ? -13.676 -5.824 -14.635 1.00 59.41 91 THR A CA 1
ATOM 690 C C . THR A 1 91 ? -13.987 -6.335 -16.049 1.00 59.41 91 THR A C 1
ATOM 692 O O . THR A 1 91 ? -13.220 -7.142 -16.581 1.00 59.41 91 THR A O 1
ATOM 695 N N . PRO A 1 92 ? -15.101 -5.916 -16.683 1.00 58.81 92 PRO A N 1
ATOM 696 C CA . PRO A 1 92 ? -15.418 -6.354 -18.036 1.00 58.81 92 PRO A CA 1
ATOM 697 C C . PRO A 1 92 ? -14.301 -5.920 -18.998 1.00 58.81 92 PRO A C 1
ATOM 699 O O . PRO A 1 92 ? -13.769 -4.814 -18.850 1.00 58.81 92 PRO A O 1
ATOM 702 N N . PRO A 1 93 ? -13.929 -6.762 -19.982 1.00 62.50 93 PRO A N 1
ATOM 703 C CA . PRO A 1 93 ? -12.909 -6.396 -20.952 1.00 62.50 93 PRO A CA 1
ATOM 704 C C . PRO A 1 93 ? -13.307 -5.090 -21.656 1.00 62.50 93 PRO A C 1
ATOM 706 O O . PRO A 1 93 ? -14.503 -4.859 -21.877 1.00 62.50 93 PRO A O 1
ATOM 709 N N . PRO A 1 94 ? -12.334 -4.232 -22.021 1.00 70.00 94 PRO A N 1
ATOM 710 C CA . PRO A 1 94 ? -12.631 -3.015 -22.762 1.00 70.00 94 PRO A CA 1
ATOM 711 C C . PRO A 1 94 ? -13.430 -3.373 -24.024 1.00 70.00 94 PRO A C 1
ATOM 713 O O . PRO A 1 94 ? -13.169 -4.421 -24.628 1.00 70.00 94 PRO A O 1
ATOM 716 N N . PRO A 1 95 ? -14.410 -2.542 -24.429 1.00 69.50 95 PRO A N 1
ATOM 717 C CA . PRO A 1 95 ? -15.195 -2.819 -25.619 1.00 69.50 95 PRO A CA 1
ATOM 718 C C . PRO A 1 95 ? -14.241 -2.996 -26.800 1.00 69.50 95 PRO A C 1
ATOM 720 O O . PRO A 1 95 ? -13.426 -2.119 -27.089 1.00 69.50 95 PRO A O 1
ATOM 723 N N . LEU A 1 96 ? -14.318 -4.158 -27.453 1.00 65.19 96 LEU A N 1
ATOM 724 C CA . LEU A 1 96 ? -13.566 -4.427 -28.672 1.00 65.19 96 LEU A CA 1
ATOM 725 C C . LEU A 1 96 ? -13.910 -3.322 -29.677 1.00 65.19 96 LEU A C 1
ATOM 727 O O . LEU A 1 96 ? -15.071 -3.190 -30.069 1.00 65.19 96 LEU A O 1
ATOM 731 N N . SER A 1 97 ? -12.919 -2.510 -30.060 1.00 67.62 97 SER A N 1
ATOM 732 C CA . SER A 1 97 ? -13.098 -1.488 -31.093 1.00 67.62 97 SER A CA 1
ATOM 733 C C . SER A 1 97 ? -13.735 -2.125 -32.331 1.00 67.62 97 SER A C 1
ATOM 735 O O . SER A 1 97 ? -13.241 -3.162 -32.790 1.00 67.62 97 SER A O 1
ATOM 737 N N . PRO A 1 98 ? -14.809 -1.539 -32.892 1.00 62.22 98 PRO A N 1
ATOM 738 C CA . PRO A 1 98 ? -15.413 -2.068 -34.102 1.00 62.22 98 PRO A CA 1
ATOM 739 C C . PRO A 1 98 ? -14.371 -2.029 -35.222 1.00 62.22 98 PRO A C 1
ATOM 741 O O . PRO A 1 98 ? -13.840 -0.973 -35.567 1.00 62.22 98 PRO A O 1
ATOM 744 N N . SER A 1 99 ? -14.052 -3.203 -35.768 1.00 59.72 99 SER A N 1
ATOM 745 C CA . SER A 1 99 ? -13.230 -3.315 -36.971 1.00 59.72 99 SER A CA 1
ATOM 746 C C . SER A 1 99 ? -13.916 -2.532 -38.100 1.00 59.72 99 SER A C 1
ATOM 748 O O . SER A 1 99 ? -15.139 -2.659 -38.243 1.00 59.72 99 SER A O 1
ATOM 750 N N . PRO A 1 100 ? -13.198 -1.706 -38.884 1.00 54.75 100 PRO A N 1
ATOM 751 C CA . PRO A 1 100 ? -13.813 -0.971 -39.978 1.00 54.75 100 PRO A CA 1
ATOM 752 C C . PRO A 1 100 ? -14.332 -1.975 -41.010 1.00 54.75 100 PRO A C 1
ATOM 754 O O . PRO A 1 100 ? -13.568 -2.640 -41.708 1.00 54.75 100 PRO A O 1
ATOM 757 N N . THR A 1 101 ? -15.653 -2.103 -41.085 1.00 54.94 101 THR A N 1
ATOM 758 C CA . THR A 1 101 ? -16.323 -2.825 -42.163 1.00 54.94 101 THR A CA 1
ATOM 759 C C . THR A 1 101 ? -16.118 -2.043 -43.463 1.00 54.94 101 THR A C 1
ATOM 761 O O . THR A 1 101 ? -16.297 -0.821 -43.471 1.00 54.94 101 THR A O 1
ATOM 764 N N . PRO A 1 102 ? -15.723 -2.694 -44.574 1.00 48.78 102 PRO A N 1
ATOM 765 C CA . PRO A 1 102 ? -15.620 -2.013 -45.852 1.00 48.78 102 PRO A CA 1
ATOM 766 C C . PRO A 1 102 ? -17.037 -1.652 -46.299 1.00 48.78 102 PRO A C 1
ATOM 768 O O . PRO A 1 102 ? -17.898 -2.513 -46.477 1.00 48.78 102 PRO A O 1
ATOM 771 N N . PHE A 1 103 ? -17.264 -0.346 -46.382 1.00 43.56 103 PHE A N 1
ATOM 772 C CA . PHE A 1 103 ? -18.531 0.302 -46.675 1.00 43.56 103 PHE A CA 1
ATOM 773 C C . PHE A 1 103 ? -19.222 -0.290 -47.908 1.00 43.56 103 PHE A C 1
ATOM 775 O O . PHE A 1 103 ? -18.607 -0.506 -48.954 1.00 43.56 103 PHE A O 1
ATOM 782 N N . ALA A 1 104 ? -20.528 -0.491 -47.758 1.00 49.59 104 ALA A N 1
ATOM 783 C CA . ALA A 1 104 ? -21.472 -0.853 -48.794 1.00 49.59 104 ALA A CA 1
ATOM 784 C C . ALA A 1 104 ? -21.368 0.084 -50.008 1.00 49.59 104 ALA A C 1
ATOM 786 O O . ALA A 1 104 ? -21.701 1.265 -49.937 1.00 49.59 104 ALA A O 1
ATOM 787 N N . ALA A 1 105 ? -20.961 -0.473 -51.142 1.00 50.59 105 ALA A N 1
ATOM 788 C CA . ALA A 1 105 ? -21.326 0.046 -52.445 1.00 50.59 105 ALA A CA 1
ATOM 789 C C . ALA A 1 105 ? -22.465 -0.834 -52.957 1.00 50.59 105 ALA A C 1
ATOM 791 O O . ALA A 1 105 ? -22.195 -1.963 -53.340 1.00 50.59 105 ALA A O 1
ATOM 792 N N . VAL A 1 106 ? -23.712 -0.355 -52.902 1.00 45.28 106 VAL A N 1
ATOM 793 C CA . VAL A 1 106 ? -24.690 -0.447 -54.002 1.00 45.28 106 VAL A CA 1
ATOM 794 C C . VAL A 1 106 ? -26.024 0.214 -53.621 1.00 45.28 106 VAL A C 1
ATOM 796 O O . VAL A 1 106 ? -26.670 -0.179 -52.661 1.00 45.28 106 VAL A O 1
ATOM 799 N N . ALA A 1 107 ? -26.393 1.187 -54.459 1.00 45.72 107 ALA A N 1
ATOM 800 C CA . ALA A 1 107 ? -27.733 1.532 -54.942 1.00 45.72 107 ALA A CA 1
ATOM 801 C C . ALA A 1 107 ? -28.860 1.868 -53.945 1.00 45.72 107 ALA A C 1
ATOM 803 O O . ALA A 1 107 ? -29.449 0.979 -53.346 1.00 45.72 107 ALA A O 1
ATOM 804 N N . ASP A 1 108 ? -29.288 3.135 -53.965 1.00 40.47 108 ASP A N 1
ATOM 805 C CA . ASP A 1 108 ? -30.720 3.462 -53.943 1.00 40.47 108 ASP A CA 1
ATOM 806 C C . ASP A 1 108 ? -30.978 4.716 -54.809 1.00 40.47 108 ASP A C 1
ATOM 808 O O . ASP A 1 108 ? -30.827 5.860 -54.383 1.00 40.47 108 ASP A O 1
ATOM 812 N N . ASP A 1 109 ? -31.257 4.475 -56.093 1.00 46.06 109 ASP A N 1
ATOM 813 C CA . ASP A 1 109 ? -32.017 5.377 -56.963 1.00 46.06 109 ASP A CA 1
ATOM 814 C C . ASP A 1 109 ? -33.466 4.903 -56.853 1.00 46.06 109 ASP A C 1
ATOM 816 O O . ASP A 1 109 ? -33.726 3.786 -57.293 1.00 46.06 109 ASP A O 1
ATOM 820 N N . LEU A 1 110 ? -34.354 5.677 -56.205 1.00 48.50 110 LEU A N 1
ATOM 821 C CA . LEU A 1 110 ? -35.818 5.714 -56.419 1.00 48.50 110 LEU A CA 1
ATOM 822 C C . LEU A 1 110 ? -36.545 6.518 -55.315 1.00 48.50 110 LEU A C 1
ATOM 824 O O . LEU A 1 110 ? -37.362 6.003 -54.558 1.00 48.50 110 LEU A O 1
ATOM 828 N N . ALA A 1 111 ? -36.345 7.838 -55.291 1.0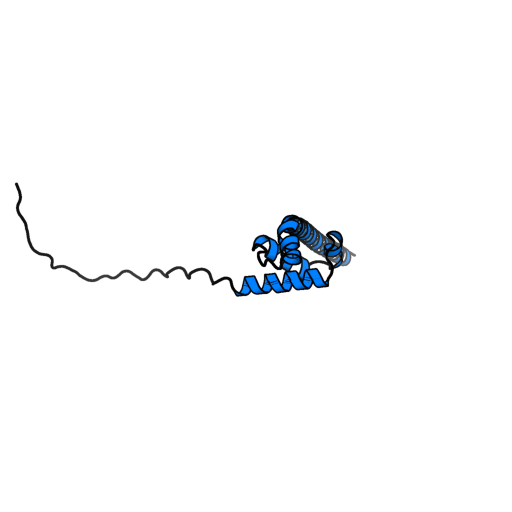0 49.62 111 ALA A N 1
ATOM 829 C CA . ALA A 1 111 ? -37.308 8.767 -54.682 1.00 49.62 111 ALA A CA 1
ATOM 830 C C . ALA A 1 111 ? -37.551 9.963 -55.612 1.00 49.62 111 ALA A C 1
ATOM 832 O O . ALA A 1 111 ? -37.202 11.112 -55.355 1.00 49.62 111 ALA A O 1
ATOM 833 N N . LYS A 1 112 ? -38.159 9.645 -56.754 1.00 46.59 112 LYS A N 1
ATOM 834 C CA . LYS A 1 112 ? -38.868 10.577 -57.627 1.00 46.59 112 LYS A CA 1
ATOM 835 C C . LYS A 1 112 ? -40.050 11.171 -56.850 1.00 46.59 112 LYS A C 1
ATOM 837 O O . LYS A 1 112 ? -40.938 10.417 -56.474 1.00 46.59 112 LYS A O 1
ATOM 842 N N . LEU A 1 113 ? -40.103 12.492 -56.688 1.00 46.34 113 LEU A N 1
ATOM 843 C CA . LEU A 1 113 ? -41.243 13.340 -57.086 1.00 46.34 113 LEU A CA 1
ATOM 844 C C . LEU A 1 113 ? -40.947 14.819 -56.753 1.00 46.34 113 LEU A C 1
ATOM 846 O O . LEU A 1 113 ? -40.481 15.108 -55.653 1.00 46.34 113 LEU A O 1
ATOM 850 N N . PRO A 1 114 ? -41.194 15.755 -57.691 1.00 58.50 114 PRO A N 1
ATOM 851 C CA . PRO A 1 114 ? -40.970 17.177 -57.485 1.00 58.50 114 PRO A CA 1
ATOM 852 C C . PRO A 1 114 ? -42.207 17.830 -56.860 1.00 58.50 114 PRO A C 1
ATOM 854 O O . PRO A 1 114 ? -43.334 17.565 -57.279 1.00 58.50 114 PRO A O 1
ATOM 857 N N . SER A 1 115 ? -41.982 18.746 -55.924 1.00 49.62 115 SER A N 1
ATOM 858 C CA . SER A 1 115 ? -43.006 19.668 -55.437 1.00 49.62 115 SER A CA 1
ATOM 859 C C . SER A 1 115 ? -42.516 21.091 -55.664 1.00 49.62 115 SER A C 1
ATOM 861 O O . SER A 1 115 ? -41.553 21.530 -55.041 1.00 49.62 115 SER A O 1
ATOM 863 N N . LEU A 1 116 ? -43.180 21.760 -56.609 1.00 44.78 116 LEU A N 1
ATOM 864 C CA . LEU A 1 116 ? -43.219 23.210 -56.796 1.00 44.78 116 LEU A CA 1
ATOM 865 C C . LEU A 1 116 ? -43.306 23.959 -55.457 1.00 44.78 116 LEU A C 1
ATOM 867 O O . LEU A 1 116 ? -44.120 23.562 -54.628 1.00 44.78 116 LEU A O 1
ATOM 871 N N . LEU A 1 117 ? -42.594 25.084 -55.329 1.00 48.78 117 LEU A N 1
ATOM 872 C CA . LEU A 1 117 ? -43.106 26.324 -54.729 1.00 48.78 117 LEU A CA 1
ATOM 873 C C . LEU A 1 117 ? -42.193 27.514 -55.111 1.00 48.78 117 LEU A C 1
ATOM 875 O O . LEU A 1 117 ? -41.000 27.463 -54.828 1.00 48.78 117 LEU A O 1
ATOM 879 N N . ASP A 1 118 ? -42.824 28.502 -55.758 1.00 45.94 118 ASP A N 1
ATOM 880 C CA . ASP A 1 118 ? -42.498 29.936 -55.958 1.00 45.94 118 ASP A CA 1
ATOM 881 C C . ASP A 1 118 ? -41.070 30.370 -56.356 1.00 45.94 118 ASP A C 1
ATOM 883 O O . ASP A 1 118 ? -40.172 30.450 -55.486 1.00 45.94 118 ASP A O 1
#

Secondary structure (DSSP, 8-state):
--HHHHHHHHHHHHHHHHHHHHHHHHHHHHHTHHHHHHHHHH------HHHHHHHHHHHHHS-HHHHHTTT--HHHHHHHHHHHHHHHHHSPPPPPPPP-------------------

pLDDT: mean 79.11, std 16.92, range [40.47, 95.31]

Radius of gyration: 28.03 Å; chains: 1; bounding box: 83×42×69 Å